Protein AF-A0A7H1Q3I2-F1 (afdb_monomer_lite)

pLDDT: mean 89.27, std 12.1, range [37.31, 98.25]

Sequence (158 aa):
MTTTAQGEGPRIVGDALAKGVAGDLEGGVDLLVLLIAGGWSSAYALAAMLAETASHIARRDQQPGTVFGMPVQNTETGEWASAEVLPPHVRFAAQFTTAWANRDRAHAEALFTALYERSAPDGSEMVDGLLMLFQMAVCTSEEVIAEERAKREQGSGS

Foldseek 3Di:
DDPDPPPVLVVLQVVLLVCVLVVNNVVSLVSCVVQLVVPLVSLLVLLLSLLCLLLVVVLVPDDPPDADADWDADPVPRDTDDLVVDDLLSSLLRQLSRCVNRVVVVSNSVSSVVQRVVCPDPNVSSSSNSSNSSNSSSVSVNVVVVVVVVVVVVVVPD

Secondary structure (DSSP, 8-state):
---SGGGHHHHHHHHHHHHHHTT-HHHHHHHHHHHHHT-HHHHHHHHHHHHHHHTHHHHHSPPTT------EE-TTT--EE-GGGS-HHHHHHHHHHHHHHTT-HHHHHHHHHHHHHHTTTT-HHHHHHHHHHHHHHHHHHHHHHHHHHHHHHHHTT-

Radius of gyration: 17.0 Å; chains: 1; bounding box: 44×55×44 Å

Organism: NCBI:txid146922

Structure (mmCIF, N/CA/C/O backbone):
data_AF-A0A7H1Q3I2-F1
#
_entry.id   AF-A0A7H1Q3I2-F1
#
loop_
_atom_site.group_PDB
_atom_site.id
_atom_site.type_symbol
_atom_site.label_atom_id
_atom_site.label_alt_id
_atom_site.label_comp_id
_atom_site.label_asym_id
_atom_site.label_entity_id
_atom_site.label_seq_id
_atom_site.pdbx_PDB_ins_code
_atom_site.Cartn_x
_atom_site.Cartn_y
_atom_site.Cartn_z
_atom_site.occupancy
_atom_site.B_iso_or_equiv
_atom_site.auth_seq_id
_atom_site.auth_comp_id
_atom_site.auth_asym_id
_atom_site.auth_atom_id
_atom_site.pdbx_PDB_model_num
ATOM 1 N N . MET A 1 1 ? -0.953 29.806 -17.236 1.00 37.31 1 MET A N 1
ATOM 2 C CA . MET A 1 1 ? -2.281 29.268 -16.875 1.00 37.31 1 MET A CA 1
ATOM 3 C C . MET A 1 1 ? -2.013 27.876 -16.320 1.00 37.31 1 MET A C 1
ATOM 5 O O . MET A 1 1 ? -1.888 26.939 -17.089 1.00 37.31 1 MET A O 1
ATOM 9 N N . THR A 1 2 ? -1.702 27.772 -15.027 1.00 40.25 2 THR A N 1
ATOM 10 C CA . THR A 1 2 ? -0.981 26.609 -14.462 1.00 40.25 2 THR A CA 1
ATOM 11 C C . THR A 1 2 ? -1.410 26.388 -13.010 1.00 40.25 2 THR A C 1
ATOM 13 O O . THR A 1 2 ? -0.629 26.538 -12.076 1.00 40.25 2 THR A O 1
ATOM 16 N N . THR A 1 3 ? -2.696 26.103 -12.796 1.00 44.31 3 THR A N 1
ATOM 17 C CA . THR A 1 3 ? -3.243 25.800 -11.457 1.00 44.31 3 THR A CA 1
ATOM 18 C C . THR A 1 3 ? -4.431 24.840 -11.560 1.00 44.31 3 THR A C 1
ATOM 20 O O . THR A 1 3 ? -5.521 25.136 -11.089 1.00 44.31 3 THR A O 1
ATOM 23 N N . THR A 1 4 ? -4.252 23.695 -12.224 1.00 47.53 4 THR A N 1
ATOM 24 C CA . THR A 1 4 ? -5.302 22.653 -12.300 1.00 47.53 4 THR A CA 1
ATOM 25 C C . THR A 1 4 ? -4.803 21.223 -12.075 1.00 47.53 4 THR A C 1
ATOM 27 O O . THR A 1 4 ? -5.579 20.403 -11.609 1.00 47.53 4 THR A O 1
ATOM 30 N N . ALA A 1 5 ? -3.517 20.912 -12.276 1.00 50.53 5 ALA A N 1
ATOM 31 C CA . ALA A 1 5 ? -3.024 19.533 -12.140 1.00 50.53 5 ALA A CA 1
ATOM 32 C C . ALA A 1 5 ? -2.859 19.043 -10.680 1.00 50.53 5 ALA A C 1
ATOM 34 O O . ALA A 1 5 ? -2.996 17.855 -10.410 1.00 50.53 5 ALA A O 1
ATOM 35 N N . GLN A 1 6 ? -2.592 19.934 -9.715 1.00 49.81 6 GLN A N 1
ATOM 36 C CA . GLN A 1 6 ? -2.282 19.534 -8.327 1.00 49.81 6 GLN A CA 1
ATOM 37 C C . GLN A 1 6 ? -3.499 19.077 -7.499 1.00 49.81 6 GLN A C 1
ATOM 39 O O . GLN A 1 6 ? -3.312 18.429 -6.474 1.00 49.81 6 GLN A O 1
ATOM 44 N N . GLY A 1 7 ? -4.730 19.391 -7.919 1.00 60.22 7 GLY A N 1
ATOM 45 C CA . GLY A 1 7 ? -5.950 19.024 -7.183 1.00 60.22 7 GLY A CA 1
ATOM 46 C C . GLY A 1 7 ? -6.621 17.732 -7.653 1.00 60.22 7 GLY A C 1
ATOM 47 O O . GLY A 1 7 ? -7.517 17.232 -6.979 1.00 60.22 7 GLY A O 1
ATOM 48 N N . GLU A 1 8 ? -6.219 17.192 -8.805 1.00 80.75 8 GLU A N 1
ATOM 49 C CA . GLU A 1 8 ? -6.953 16.099 -9.445 1.00 80.75 8 GLU A CA 1
ATOM 50 C C . GLU A 1 8 ? -6.509 14.712 -8.963 1.00 80.75 8 GLU A C 1
ATOM 52 O O . GLU A 1 8 ? -7.350 13.838 -8.785 1.00 80.75 8 GLU A O 1
ATOM 57 N N . GLY A 1 9 ? -5.222 14.532 -8.648 1.00 84.75 9 GLY A N 1
ATOM 58 C CA . GLY A 1 9 ? -4.675 13.260 -8.155 1.00 84.75 9 GLY A CA 1
ATOM 59 C C . GLY A 1 9 ? -5.390 12.716 -6.909 1.00 84.75 9 GLY A C 1
ATOM 60 O O . GLY A 1 9 ? -5.896 11.597 -6.961 1.00 84.75 9 GLY A O 1
ATOM 61 N N . PRO A 1 10 ? -5.520 13.491 -5.813 1.00 90.75 10 PRO A N 1
ATOM 62 C CA . PRO A 1 10 ? -6.244 13.040 -4.623 1.00 90.75 10 PRO A CA 1
ATOM 63 C C . PRO A 1 10 ? -7.711 12.694 -4.897 1.00 90.75 10 PRO A C 1
ATOM 65 O O . PRO A 1 10 ? -8.233 11.740 -4.325 1.00 90.75 10 PRO A O 1
ATOM 68 N N . ARG A 1 11 ? -8.369 13.440 -5.795 1.00 91.94 11 ARG A N 1
ATOM 69 C CA . ARG A 1 11 ? -9.749 13.162 -6.210 1.00 91.94 11 ARG A CA 1
ATOM 70 C C . ARG A 1 11 ? -9.838 11.835 -6.964 1.00 91.94 11 ARG A C 1
ATOM 72 O O . ARG A 1 11 ? -10.671 11.014 -6.611 1.00 91.94 11 ARG A O 1
ATOM 79 N N . ILE A 1 12 ? -8.954 11.608 -7.937 1.00 94.19 12 ILE A N 1
ATOM 80 C CA . ILE A 1 12 ? -8.875 10.355 -8.702 1.00 94.19 12 ILE A CA 1
ATOM 81 C C . ILE A 1 12 ? -8.666 9.162 -7.763 1.00 94.19 12 ILE A C 1
ATOM 83 O O . ILE A 1 12 ? -9.364 8.161 -7.889 1.00 94.19 12 ILE A O 1
ATOM 87 N N . VAL A 1 13 ? -7.746 9.270 -6.799 1.00 95.31 13 VAL A N 1
ATOM 88 C CA . VAL A 1 13 ? -7.495 8.189 -5.832 1.00 95.31 13 VAL A CA 1
ATOM 89 C C . VAL A 1 13 ? -8.709 7.948 -4.935 1.00 95.31 13 VAL A C 1
ATOM 91 O O . VAL A 1 13 ? -9.071 6.798 -4.703 1.00 95.31 13 VAL A O 1
ATOM 94 N N . GLY A 1 14 ? -9.371 9.008 -4.463 1.00 94.88 14 GLY A N 1
ATOM 95 C CA . GLY A 1 14 ? -10.607 8.888 -3.687 1.00 94.88 14 GLY A CA 1
ATOM 96 C C . GLY A 1 14 ? -11.734 8.204 -4.467 1.00 94.88 14 GLY A C 1
ATOM 97 O O . GLY A 1 14 ? -12.363 7.284 -3.947 1.00 94.88 14 GLY A O 1
ATOM 98 N N . ASP A 1 15 ? -11.944 8.603 -5.724 1.00 96.25 15 ASP A N 1
ATOM 99 C CA . ASP A 1 15 ? -12.945 8.012 -6.620 1.00 96.25 15 ASP A CA 1
ATOM 100 C C . ASP A 1 15 ? -12.624 6.530 -6.909 1.00 96.25 15 ASP A C 1
ATOM 102 O O . ASP A 1 15 ? -13.519 5.682 -6.888 1.00 96.25 15 ASP A O 1
ATOM 106 N N . ALA A 1 16 ? -11.344 6.193 -7.107 1.00 96.94 16 ALA A N 1
ATOM 107 C CA . ALA A 1 16 ? -10.889 4.817 -7.301 1.00 96.94 16 ALA A CA 1
ATOM 108 C C . ALA A 1 16 ? -11.141 3.942 -6.066 1.00 96.94 16 ALA A C 1
ATOM 110 O O . ALA A 1 16 ? -11.681 2.843 -6.189 1.00 96.94 16 ALA A O 1
ATOM 111 N N . LEU A 1 17 ? -10.809 4.434 -4.867 1.00 97.25 17 LEU A N 1
ATOM 112 C CA . LEU A 1 17 ? -11.078 3.727 -3.610 1.00 97.25 17 LEU A CA 1
ATOM 113 C C . LEU A 1 17 ? -12.580 3.521 -3.397 1.00 97.25 17 LEU A C 1
ATOM 115 O O . LEU A 1 17 ? -12.996 2.427 -3.027 1.00 97.25 17 LEU A O 1
ATOM 119 N N . ALA A 1 18 ? -13.400 4.537 -3.677 1.00 96.69 18 ALA A N 1
ATOM 120 C CA . ALA A 1 18 ? -14.852 4.433 -3.565 1.00 96.69 18 ALA A CA 1
ATOM 121 C C . ALA A 1 18 ? -15.430 3.357 -4.499 1.00 96.69 18 ALA A C 1
ATOM 123 O O . ALA A 1 18 ? -16.308 2.599 -4.085 1.00 96.69 18 ALA A O 1
ATOM 124 N N . LYS A 1 19 ? -14.919 3.256 -5.734 1.00 97.44 19 LYS A N 1
ATOM 125 C CA . LYS A 1 19 ? -15.273 2.172 -6.661 1.00 97.44 19 LYS A CA 1
ATOM 126 C C . LYS A 1 19 ? -14.840 0.804 -6.140 1.00 97.44 19 LYS A C 1
ATOM 128 O O . LYS A 1 19 ? -15.664 -0.106 -6.106 1.00 97.44 19 LYS A O 1
ATOM 133 N N . GLY A 1 20 ? -13.600 0.686 -5.663 1.00 96.56 20 GLY A N 1
ATOM 134 C CA . GLY A 1 20 ? -13.080 -0.557 -5.093 1.00 96.56 20 GLY A CA 1
ATOM 135 C C . GLY A 1 20 ? -13.923 -1.064 -3.921 1.00 96.56 20 GLY A C 1
ATOM 136 O O . GLY A 1 20 ? -14.363 -2.207 -3.943 1.00 96.56 20 GLY A O 1
ATOM 137 N N . VAL A 1 21 ? -14.251 -0.187 -2.968 1.00 97.19 21 VAL A N 1
ATOM 138 C CA . VAL A 1 21 ? -15.136 -0.486 -1.822 1.00 97.19 21 VAL A CA 1
ATOM 139 C C . VAL A 1 21 ? -16.552 -0.888 -2.263 1.00 97.19 21 VAL A C 1
ATOM 141 O O . VAL A 1 21 ? -17.243 -1.633 -1.571 1.00 97.19 21 VAL A O 1
ATOM 144 N N . ALA A 1 22 ? -17.024 -0.390 -3.408 1.00 96.44 22 ALA A N 1
ATOM 145 C CA . ALA A 1 22 ? -18.310 -0.779 -3.984 1.00 96.44 22 ALA A CA 1
ATOM 146 C C . ALA A 1 22 ? -18.256 -2.114 -4.760 1.00 96.44 22 ALA A C 1
ATOM 148 O O . ALA A 1 22 ? -19.270 -2.524 -5.325 1.00 96.44 22 ALA A O 1
ATOM 149 N N . GLY A 1 23 ? -17.098 -2.784 -4.800 1.00 95.06 23 GLY A N 1
ATOM 150 C CA . GLY A 1 23 ? -16.864 -4.023 -5.544 1.00 95.06 23 GLY A CA 1
ATOM 151 C C . GLY A 1 23 ? -16.463 -3.824 -7.012 1.00 95.06 23 GLY A C 1
ATOM 152 O O . GLY A 1 23 ? -16.249 -4.807 -7.717 1.00 95.06 23 GLY A O 1
ATOM 153 N N . ASP A 1 24 ? -16.328 -2.580 -7.482 1.00 95.88 24 ASP A N 1
ATOM 154 C CA . ASP A 1 24 ? -15.870 -2.231 -8.834 1.00 95.88 24 ASP A CA 1
ATOM 155 C C . ASP A 1 24 ? -14.351 -1.991 -8.835 1.00 95.88 24 ASP A C 1
ATOM 157 O O . ASP A 1 24 ? -13.869 -0.864 -8.975 1.00 95.88 24 ASP A O 1
ATOM 161 N N . LEU A 1 25 ? -13.579 -3.062 -8.615 1.00 94.06 25 LEU A N 1
ATOM 162 C CA . LEU A 1 25 ? -12.115 -2.979 -8.610 1.00 94.06 25 LEU A CA 1
ATOM 163 C C . LEU A 1 25 ? -11.567 -2.579 -9.982 1.00 94.06 25 LEU A C 1
ATOM 165 O O . LEU A 1 25 ? -10.693 -1.722 -10.040 1.00 94.06 25 LEU A O 1
ATOM 169 N N . GLU A 1 26 ? -12.092 -3.151 -11.067 1.00 94.31 26 GLU A N 1
ATOM 170 C CA . GLU A 1 26 ? -11.654 -2.858 -12.440 1.00 94.31 26 GLU A CA 1
ATOM 171 C C . GLU A 1 26 ? -11.842 -1.375 -12.781 1.00 94.31 26 GLU A C 1
ATOM 173 O O . GLU A 1 26 ? -10.880 -0.699 -13.143 1.00 94.31 26 GLU A O 1
ATOM 178 N N . GLY A 1 27 ? -13.032 -0.817 -12.534 1.00 92.50 27 GLY A N 1
ATOM 179 C CA . GLY A 1 27 ? -13.272 0.605 -12.750 1.00 92.50 27 GLY A CA 1
ATOM 180 C C . GLY A 1 27 ? -12.454 1.505 -11.819 1.00 92.50 27 GLY A C 1
ATOM 181 O O . GLY A 1 27 ? -12.167 2.650 -12.169 1.00 92.50 27 GLY A O 1
ATOM 182 N N . GLY A 1 28 ? -12.082 1.024 -10.628 1.00 93.44 28 GLY A N 1
ATOM 183 C CA . GLY A 1 28 ? -11.137 1.713 -9.749 1.00 93.44 28 GLY A CA 1
ATOM 184 C C . GLY A 1 28 ? -9.727 1.745 -10.343 1.00 93.44 28 GLY A C 1
ATOM 185 O O . GLY A 1 28 ? -9.096 2.800 -10.373 1.00 93.44 28 GLY A O 1
ATOM 186 N N . VAL A 1 29 ? -9.260 0.615 -10.876 1.00 93.25 29 VAL A N 1
ATOM 187 C CA . VAL A 1 29 ? -7.962 0.491 -11.551 1.00 93.25 29 VAL A CA 1
ATOM 188 C C . VAL A 1 29 ? -7.871 1.400 -12.771 1.00 93.25 29 VAL A C 1
ATOM 190 O O . VAL A 1 29 ? -6.876 2.114 -12.904 1.00 93.25 29 VAL A O 1
ATOM 193 N N . ASP A 1 30 ? -8.911 1.448 -13.604 1.00 93.31 30 ASP A N 1
ATOM 194 C CA . ASP A 1 30 ? -8.954 2.288 -14.808 1.00 93.31 30 ASP A CA 1
ATOM 195 C C . ASP A 1 30 ? -8.665 3.767 -14.510 1.00 93.31 30 ASP A C 1
ATOM 197 O O . ASP A 1 30 ? -7.984 4.450 -15.279 1.00 93.31 30 ASP A O 1
ATOM 201 N N . LEU A 1 31 ? -9.127 4.264 -13.359 1.00 93.44 31 LEU A N 1
ATOM 202 C CA . LEU A 1 31 ? -8.864 5.634 -12.917 1.00 93.44 31 LEU A CA 1
ATOM 203 C C . LEU A 1 31 ? -7.389 5.864 -12.553 1.00 93.44 31 LEU A C 1
ATOM 205 O O . LEU A 1 31 ? -6.864 6.962 -12.751 1.00 93.44 31 LEU A O 1
ATOM 209 N N . LEU A 1 32 ? -6.708 4.843 -12.031 1.00 92.69 32 LEU A N 1
ATOM 210 C CA . LEU A 1 32 ? -5.325 4.944 -11.566 1.00 92.69 32 LEU A CA 1
ATOM 211 C C . LEU A 1 32 ? -4.304 4.844 -12.703 1.00 92.69 32 LEU A C 1
ATOM 213 O O . LEU A 1 32 ? -3.208 5.387 -12.562 1.00 92.69 32 LEU A O 1
ATOM 217 N N . VAL A 1 33 ? -4.650 4.222 -13.837 1.00 89.25 33 VAL A N 1
ATOM 218 C CA . VAL A 1 33 ? -3.736 4.004 -14.979 1.00 89.25 33 VAL A CA 1
ATOM 219 C C . VAL A 1 33 ? -3.024 5.291 -15.409 1.00 89.25 33 VAL A C 1
ATOM 221 O O . VAL A 1 33 ? -1.813 5.285 -15.633 1.00 89.25 33 VAL A O 1
ATOM 224 N N . LEU A 1 34 ? -3.737 6.420 -15.468 1.00 84.44 34 LEU A N 1
ATOM 225 C CA . LEU A 1 34 ? -3.153 7.709 -15.862 1.00 84.44 34 LEU A CA 1
ATOM 226 C C . LEU A 1 34 ? -2.120 8.231 -14.856 1.00 84.44 34 LEU A C 1
ATOM 228 O O . LEU A 1 34 ? -1.129 8.845 -15.250 1.00 84.44 34 LEU A O 1
ATOM 232 N N . LEU A 1 35 ? -2.325 7.972 -13.563 1.00 88.62 35 LEU A N 1
ATOM 233 C CA . LEU A 1 35 ? -1.379 8.358 -12.519 1.00 88.62 35 LEU A CA 1
ATOM 234 C C . LEU A 1 35 ? -0.125 7.481 -12.553 1.00 88.62 35 LEU A C 1
ATOM 236 O O . LEU A 1 35 ? 0.970 7.994 -12.321 1.00 88.62 35 LEU A O 1
ATOM 240 N N . ILE A 1 36 ? -0.268 6.198 -12.898 1.00 88.88 36 ILE A N 1
ATOM 241 C CA . ILE A 1 36 ? 0.859 5.276 -13.098 1.00 88.88 36 ILE A CA 1
ATOM 242 C C . ILE A 1 36 ? 1.679 5.702 -14.325 1.00 88.88 36 ILE A C 1
ATOM 244 O O . ILE A 1 36 ? 2.903 5.812 -14.255 1.00 88.88 36 ILE A O 1
ATOM 248 N N . ALA A 1 37 ? 1.006 6.022 -15.433 1.00 87.12 37 ALA A N 1
ATOM 249 C CA . ALA A 1 37 ? 1.637 6.464 -16.677 1.00 87.12 37 ALA A CA 1
ATOM 250 C C . ALA A 1 37 ? 2.295 7.856 -16.583 1.00 87.12 37 ALA A C 1
ATOM 252 O O . ALA A 1 37 ? 3.112 8.211 -17.432 1.00 87.12 37 ALA A O 1
ATOM 253 N N . GLY A 1 38 ? 1.982 8.643 -15.547 1.00 86.44 38 GLY A N 1
ATOM 254 C CA . GLY A 1 38 ? 2.538 9.981 -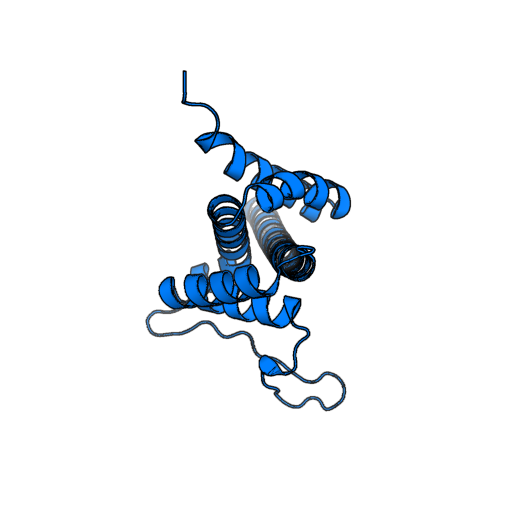15.309 1.00 86.44 38 GLY A CA 1
ATOM 255 C C . GLY A 1 38 ? 4.027 10.020 -14.926 1.00 86.44 38 GLY A C 1
ATOM 256 O O . GLY A 1 38 ? 4.548 11.093 -14.620 1.00 86.44 38 GLY A O 1
ATOM 257 N N . GLY A 1 39 ? 4.714 8.873 -14.920 1.00 89.12 39 GLY A N 1
ATOM 258 C CA . GLY A 1 39 ? 6.134 8.746 -14.592 1.00 89.12 39 GLY A CA 1
ATOM 259 C C . GLY A 1 39 ? 6.411 8.702 -13.088 1.00 89.12 39 GLY A C 1
ATOM 260 O O . GLY A 1 39 ? 5.493 8.714 -12.267 1.00 89.12 39 GLY A O 1
ATOM 261 N N . TRP A 1 40 ? 7.698 8.660 -12.728 1.00 92.62 40 TRP A N 1
ATOM 262 C CA . TRP A 1 40 ? 8.166 8.404 -11.358 1.00 92.62 40 TRP A CA 1
ATOM 263 C C . TRP A 1 40 ? 7.448 9.234 -10.292 1.00 92.62 40 TRP A C 1
ATOM 265 O O . TRP A 1 40 ? 6.904 8.675 -9.347 1.00 92.62 40 TRP A O 1
ATOM 275 N N . SER A 1 41 ? 7.385 10.560 -10.452 1.00 92.50 41 SER A N 1
ATOM 276 C CA . SER A 1 41 ? 6.807 11.440 -9.427 1.00 92.50 41 SER A CA 1
ATOM 277 C C . SER A 1 41 ? 5.308 11.216 -9.236 1.00 92.50 41 SER A C 1
ATOM 279 O O . SER A 1 41 ? 4.824 11.251 -8.107 1.00 92.50 41 SER A O 1
ATOM 281 N N . SER A 1 42 ? 4.576 10.974 -10.327 1.00 92.88 42 SER A N 1
ATOM 282 C CA . SER A 1 42 ? 3.135 10.713 -10.287 1.00 92.88 42 SER A CA 1
ATOM 283 C C . SER A 1 42 ? 2.842 9.346 -9.669 1.00 92.88 42 SER A C 1
ATOM 285 O O . SER A 1 42 ? 2.026 9.237 -8.754 1.00 92.88 42 SER A O 1
ATOM 287 N N . ALA A 1 43 ? 3.572 8.316 -10.098 1.00 94.12 43 ALA A N 1
ATOM 288 C CA . ALA A 1 43 ? 3.441 6.964 -9.574 1.00 94.12 43 ALA A CA 1
ATOM 289 C C . ALA A 1 43 ? 3.865 6.869 -8.094 1.00 94.12 43 ALA A C 1
ATOM 291 O O . ALA A 1 43 ? 3.198 6.197 -7.308 1.00 94.12 43 ALA A O 1
ATOM 292 N N . TYR A 1 44 ? 4.905 7.598 -7.674 1.00 96.00 44 TYR A N 1
ATOM 293 C CA . TYR A 1 44 ? 5.315 7.659 -6.268 1.00 96.00 44 TYR A CA 1
ATOM 294 C C . TYR A 1 44 ? 4.269 8.364 -5.403 1.00 96.00 44 TYR A C 1
ATOM 296 O O . TYR A 1 44 ? 3.934 7.890 -4.319 1.00 96.00 44 TYR A O 1
ATOM 304 N N . ALA A 1 45 ? 3.706 9.476 -5.888 1.00 95.75 45 ALA A N 1
ATOM 305 C CA . ALA A 1 45 ? 2.622 10.165 -5.196 1.00 95.75 45 ALA A CA 1
ATOM 306 C C . ALA A 1 45 ? 1.380 9.269 -5.056 1.00 95.75 45 ALA A C 1
ATOM 308 O O . ALA A 1 45 ? 0.745 9.264 -4.001 1.00 95.75 45 ALA A O 1
ATOM 309 N N . LEU A 1 46 ? 1.060 8.473 -6.082 1.00 96.69 46 LEU A N 1
ATOM 310 C CA . LEU A 1 46 ? 0.019 7.450 -6.003 1.00 96.69 46 LEU A CA 1
ATOM 311 C C . LEU A 1 46 ? 0.341 6.399 -4.931 1.00 96.69 46 LEU A C 1
ATOM 313 O O . LEU A 1 46 ? -0.479 6.187 -4.040 1.00 96.69 46 LEU A O 1
ATOM 317 N N . ALA A 1 47 ? 1.536 5.798 -4.965 1.00 97.75 47 ALA A N 1
ATOM 318 C CA . ALA A 1 47 ? 1.973 4.813 -3.971 1.00 97.75 47 ALA A CA 1
ATOM 319 C C . ALA A 1 47 ? 1.845 5.357 -2.542 1.00 97.75 47 ALA A C 1
ATOM 321 O O . ALA A 1 47 ? 1.302 4.697 -1.659 1.00 97.75 47 ALA A O 1
ATOM 322 N N . ALA A 1 48 ? 2.294 6.596 -2.336 1.00 97.69 48 ALA A N 1
ATOM 323 C CA . ALA A 1 48 ? 2.203 7.320 -1.079 1.00 97.69 48 ALA A CA 1
ATOM 324 C C . ALA A 1 48 ? 0.756 7.475 -0.588 1.00 97.69 48 ALA A C 1
ATOM 326 O O . ALA A 1 48 ? 0.479 7.209 0.580 1.00 97.69 48 ALA A O 1
ATOM 327 N N . MET A 1 49 ? -0.167 7.895 -1.459 1.00 97.56 49 MET A N 1
ATOM 328 C CA . MET A 1 49 ? -1.585 8.047 -1.108 1.00 97.56 49 MET A CA 1
ATOM 329 C C . MET A 1 49 ? -2.242 6.702 -0.781 1.00 97.56 49 MET A C 1
ATOM 331 O O . MET A 1 49 ? -2.983 6.606 0.194 1.00 97.56 49 MET A O 1
ATOM 335 N N . LEU A 1 50 ? -1.940 5.651 -1.546 1.00 98.25 50 LEU A N 1
ATOM 336 C CA . LEU A 1 50 ? -2.467 4.311 -1.283 1.00 98.25 50 LEU A CA 1
ATOM 337 C C . LEU A 1 50 ? -1.923 3.744 0.033 1.00 98.25 50 LEU A C 1
ATOM 339 O O . LEU A 1 50 ? -2.696 3.254 0.850 1.00 98.25 50 LEU A O 1
ATOM 343 N N . ALA A 1 51 ? -0.621 3.878 0.293 1.00 97.81 51 ALA A N 1
ATOM 344 C CA . ALA A 1 51 ? -0.009 3.430 1.543 1.00 97.81 51 ALA A CA 1
ATOM 345 C C . ALA A 1 51 ? -0.493 4.231 2.758 1.00 97.81 51 ALA A C 1
ATOM 347 O O . ALA A 1 51 ? -0.640 3.676 3.846 1.00 97.81 51 ALA A O 1
ATOM 348 N N . GLU A 1 52 ? -0.777 5.525 2.595 1.00 97.19 52 GLU A N 1
ATOM 349 C CA . GLU A 1 52 ? -1.399 6.359 3.626 1.00 97.19 52 GLU A CA 1
ATOM 350 C C . GLU A 1 52 ? -2.752 5.782 4.068 1.00 97.19 52 GLU A C 1
ATOM 352 O O . GLU A 1 52 ? -3.008 5.683 5.273 1.00 97.19 52 GLU A O 1
ATOM 357 N N . THR A 1 53 ? -3.574 5.352 3.106 1.00 97.44 53 THR A N 1
ATOM 358 C CA . THR A 1 53 ? -4.860 4.695 3.362 1.00 97.44 53 THR A CA 1
ATOM 359 C C . THR A 1 53 ? -4.678 3.282 3.914 1.00 97.44 53 THR A C 1
ATOM 361 O O . THR A 1 53 ? -5.231 2.975 4.964 1.00 97.44 53 THR A O 1
ATOM 364 N N . ALA A 1 54 ? -3.857 2.442 3.279 1.00 97.19 54 ALA A N 1
ATOM 365 C CA . ALA A 1 54 ? -3.625 1.053 3.692 1.00 97.19 54 ALA A CA 1
ATOM 366 C C . ALA A 1 54 ? -3.030 0.934 5.108 1.00 97.19 54 ALA A C 1
ATOM 368 O O . ALA A 1 54 ? -3.279 -0.023 5.833 1.00 97.19 54 ALA A O 1
ATOM 369 N N . SER A 1 55 ? -2.246 1.926 5.537 1.00 96.38 55 SER A N 1
ATOM 370 C CA . SER A 1 55 ? -1.676 1.982 6.890 1.00 96.38 55 SER A CA 1
ATOM 371 C C . SER A 1 55 ? -2.521 2.786 7.883 1.00 96.38 55 SER A C 1
ATOM 373 O O . SER A 1 55 ? -2.044 3.090 8.977 1.00 96.38 55 SER A O 1
ATOM 375 N N . HIS A 1 56 ? -3.750 3.185 7.535 1.00 96.12 56 HIS A N 1
ATOM 376 C CA . HIS A 1 56 ? -4.556 4.074 8.377 1.00 96.12 56 HIS A CA 1
ATOM 377 C C . HIS A 1 56 ? -4.787 3.503 9.782 1.00 96.12 56 HIS A C 1
ATOM 379 O O . HIS A 1 56 ? -4.409 4.145 10.763 1.00 96.12 56 HIS A O 1
ATOM 385 N N . ILE A 1 57 ? -5.340 2.289 9.877 1.00 92.88 57 ILE A N 1
ATOM 386 C CA . ILE A 1 57 ? -5.641 1.623 11.156 1.00 92.88 57 ILE A CA 1
ATOM 387 C C . ILE A 1 57 ? -4.353 1.383 11.948 1.00 92.88 57 ILE A C 1
ATOM 389 O O . ILE A 1 57 ? -4.255 1.774 13.108 1.00 92.88 57 ILE A O 1
ATOM 393 N N . ALA A 1 58 ? -3.322 0.846 11.287 1.00 91.25 58 ALA A N 1
ATOM 394 C CA . ALA A 1 58 ? -2.019 0.593 11.896 1.00 91.25 58 ALA A CA 1
ATOM 395 C C . ALA A 1 58 ? -1.438 1.837 12.581 1.00 91.25 58 ALA A C 1
ATOM 397 O O . ALA A 1 58 ? -0.944 1.748 13.697 1.00 91.25 58 ALA A O 1
ATOM 398 N N . ARG A 1 59 ? -1.521 3.004 11.933 1.00 92.25 59 ARG A N 1
ATOM 399 C CA . ARG A 1 59 ? -0.995 4.266 12.477 1.00 92.25 59 ARG A CA 1
ATOM 400 C C . ARG A 1 59 ? -1.912 4.905 13.511 1.00 92.25 59 ARG A C 1
ATOM 402 O O . ARG A 1 59 ? -1.409 5.575 14.407 1.00 92.25 59 ARG A O 1
ATOM 409 N N . ARG A 1 60 ? -3.232 4.739 13.375 1.00 92.38 60 ARG A N 1
ATOM 410 C CA . ARG A 1 60 ? -4.224 5.191 14.363 1.00 92.38 60 ARG A CA 1
ATOM 411 C C . ARG A 1 60 ? -4.009 4.487 15.702 1.00 92.38 60 ARG A C 1
ATOM 413 O O . ARG A 1 60 ? -4.055 5.141 16.740 1.00 92.38 60 ARG A O 1
ATOM 420 N N . ASP A 1 61 ? -3.730 3.187 15.649 1.00 90.12 61 ASP A N 1
ATOM 421 C CA . ASP A 1 61 ? -3.684 2.313 16.823 1.00 90.12 61 ASP A CA 1
ATOM 422 C C . ASP A 1 61 ? -2.245 2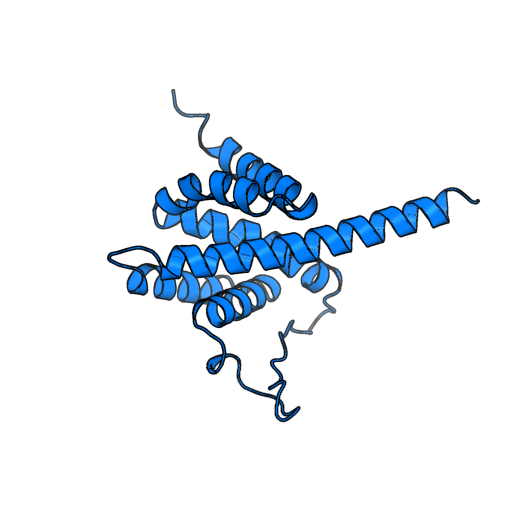.072 17.334 1.00 90.12 61 ASP A C 1
ATOM 424 O O . ASP A 1 61 ? -2.040 1.407 18.353 1.00 90.12 61 ASP A O 1
ATOM 428 N N . GLN A 1 62 ? -1.233 2.637 16.661 1.00 87.75 62 GLN A N 1
ATOM 429 C CA . GLN A 1 62 ? 0.176 2.507 17.038 1.00 87.75 62 GLN A CA 1
ATOM 430 C C . GLN A 1 62 ? 0.453 3.141 18.407 1.00 87.75 62 GLN A C 1
ATOM 432 O O . GLN A 1 62 ? 0.254 4.339 18.620 1.00 87.75 62 GLN A O 1
ATOM 437 N N . GLN A 1 63 ? 0.998 2.351 19.333 1.00 88.19 63 GLN A N 1
ATOM 438 C CA . GLN A 1 63 ? 1.410 2.847 20.644 1.00 88.19 63 GLN A CA 1
ATOM 439 C C . GLN A 1 63 ? 2.791 3.523 20.581 1.00 88.19 63 GLN A C 1
ATOM 441 O O . GLN A 1 63 ? 3.648 3.103 19.792 1.00 88.19 63 GLN A O 1
ATOM 446 N N . PRO A 1 64 ? 3.067 4.525 21.437 1.00 86.25 64 PRO A N 1
ATOM 447 C CA . PRO A 1 64 ? 4.389 5.138 21.520 1.00 86.25 64 PRO A CA 1
ATOM 448 C C . PRO A 1 64 ? 5.496 4.097 21.737 1.00 86.25 64 PRO A C 1
ATOM 450 O O . PRO A 1 64 ? 5.412 3.268 22.639 1.00 86.25 64 PRO A O 1
ATOM 453 N N . GLY A 1 65 ? 6.540 4.148 20.907 1.00 86.81 65 GLY A N 1
ATOM 454 C CA . GLY A 1 65 ? 7.678 3.224 20.981 1.00 86.81 65 GLY A CA 1
ATOM 455 C C . GLY A 1 65 ? 7.449 1.848 20.344 1.00 86.81 65 GLY A C 1
ATOM 456 O O . GLY A 1 65 ? 8.347 1.013 20.401 1.00 86.81 65 GLY A O 1
ATOM 457 N N . THR A 1 66 ? 6.292 1.605 19.72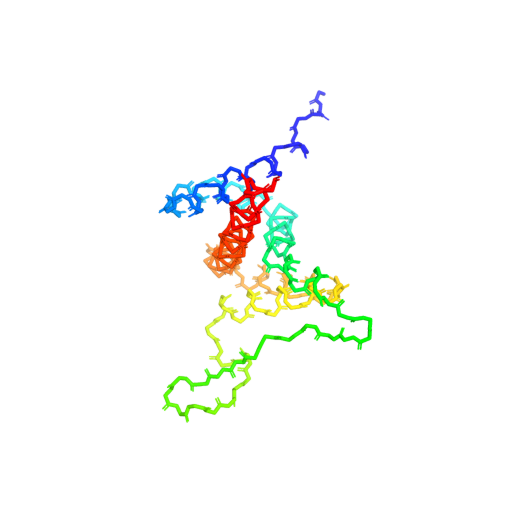3 1.00 87.75 66 THR A N 1
ATOM 458 C CA . THR A 1 66 ? 6.024 0.366 18.975 1.00 87.75 66 THR A CA 1
ATOM 459 C C . THR A 1 66 ? 6.251 0.551 17.480 1.00 87.75 66 THR A C 1
ATOM 461 O O . THR A 1 66 ? 6.144 1.660 16.957 1.00 87.75 66 THR A O 1
ATOM 464 N N . VAL A 1 67 ? 6.553 -0.544 16.784 1.00 88.25 67 VAL A N 1
ATOM 465 C CA . VAL A 1 67 ? 6.641 -0.583 15.321 1.00 88.25 67 VAL A CA 1
ATOM 466 C C . VAL A 1 67 ? 5.516 -1.437 14.765 1.00 88.25 67 VAL A C 1
ATOM 468 O O . VAL A 1 67 ? 5.138 -2.448 15.358 1.00 88.25 67 VAL A O 1
ATOM 471 N N . PHE A 1 68 ? 4.996 -1.034 13.614 1.00 88.62 68 PHE A N 1
ATOM 472 C CA . PHE A 1 68 ? 4.104 -1.869 12.835 1.00 88.62 68 PHE A CA 1
ATOM 473 C C . PHE A 1 68 ? 4.922 -2.919 12.079 1.00 88.62 68 PHE A C 1
ATOM 475 O O . PHE A 1 68 ? 5.940 -2.596 11.460 1.00 88.62 68 PHE A O 1
ATOM 482 N N . GLY A 1 69 ? 4.466 -4.168 12.120 1.00 87.25 69 GLY A N 1
ATOM 483 C CA . GLY A 1 69 ? 5.017 -5.269 11.342 1.00 87.25 69 GLY A CA 1
ATOM 484 C C . GLY A 1 69 ? 3.894 -6.042 10.665 1.00 87.25 69 GLY A C 1
ATOM 485 O O . GLY A 1 69 ? 2.804 -6.167 11.219 1.00 87.25 69 GLY A O 1
ATOM 486 N N . MET A 1 70 ? 4.174 -6.569 9.476 1.00 86.56 70 MET A N 1
ATOM 487 C CA . MET A 1 70 ? 3.252 -7.419 8.729 1.00 86.56 70 MET A CA 1
ATOM 488 C C . MET A 1 70 ? 3.764 -8.861 8.786 1.00 86.56 70 MET A C 1
ATOM 490 O O . MET A 1 70 ? 4.703 -9.200 8.062 1.00 86.56 70 MET A O 1
ATOM 494 N N . PRO A 1 71 ? 3.237 -9.694 9.698 1.00 85.56 71 PRO A N 1
ATOM 495 C CA . PRO A 1 71 ? 3.748 -11.039 9.876 1.00 85.56 71 PRO A CA 1
ATOM 496 C C . PRO A 1 71 ? 3.345 -11.913 8.682 1.00 85.56 71 PRO A C 1
ATOM 498 O O . PRO A 1 71 ? 2.196 -11.895 8.244 1.00 85.56 71 PRO A O 1
ATOM 501 N N . VAL A 1 72 ? 4.297 -12.679 8.149 1.00 85.94 72 VAL A N 1
ATOM 502 C CA . VAL A 1 72 ? 4.080 -13.564 6.999 1.00 85.94 72 VAL A CA 1
ATOM 503 C C . VAL A 1 72 ? 4.104 -15.001 7.488 1.00 85.94 72 VAL A C 1
ATOM 505 O O . VAL A 1 72 ? 5.073 -15.425 8.113 1.00 85.94 72 VAL A O 1
ATOM 508 N N . GLN A 1 73 ? 3.045 -15.751 7.205 1.00 89.31 73 GLN A N 1
ATOM 509 C CA . GLN A 1 73 ? 2.941 -17.166 7.545 1.00 89.31 73 GLN A CA 1
ATOM 510 C C . GLN A 1 73 ? 2.854 -17.993 6.264 1.00 89.31 73 GLN A C 1
ATOM 512 O O . GLN A 1 73 ? 2.139 -17.633 5.329 1.00 89.31 73 GLN A O 1
ATOM 517 N N . ASN A 1 74 ? 3.569 -19.113 6.227 1.00 84.44 74 ASN A N 1
ATOM 518 C CA . ASN A 1 74 ? 3.357 -20.127 5.208 1.00 84.44 74 ASN A CA 1
ATOM 519 C C . ASN A 1 74 ? 2.046 -20.865 5.522 1.00 84.44 74 ASN A C 1
ATOM 521 O O . ASN A 1 74 ? 1.912 -21.476 6.580 1.00 84.44 74 ASN A O 1
ATOM 525 N N . THR A 1 75 ? 1.074 -20.808 4.615 1.00 86.25 75 THR A N 1
ATOM 526 C CA . THR A 1 75 ? -0.252 -21.411 4.816 1.00 86.25 75 THR A CA 1
ATOM 527 C C . THR A 1 75 ? -0.253 -22.937 4.727 1.00 86.25 75 THR A C 1
ATOM 529 O O . THR A 1 75 ? -1.164 -23.567 5.256 1.00 86.25 75 THR A O 1
ATOM 532 N N . GLU A 1 76 ? 0.756 -23.542 4.096 1.00 87.44 76 GLU A N 1
ATOM 533 C CA . GLU A 1 76 ? 0.905 -24.997 3.989 1.00 87.44 76 GLU A CA 1
ATOM 534 C C . GLU A 1 76 ? 1.536 -25.596 5.250 1.00 87.44 76 GLU A C 1
ATOM 536 O O . GLU A 1 76 ? 1.122 -26.664 5.700 1.00 87.44 76 GLU A O 1
ATOM 541 N N . THR A 1 77 ? 2.529 -24.916 5.836 1.00 89.38 77 THR A N 1
ATOM 542 C CA . THR A 1 77 ? 3.271 -25.419 7.008 1.00 89.38 77 THR A CA 1
ATOM 543 C C . THR A 1 77 ? 2.823 -24.807 8.335 1.00 89.38 77 THR A C 1
ATOM 545 O O . THR A 1 77 ? 3.095 -25.370 9.392 1.00 89.38 77 THR A O 1
ATOM 548 N N . GLY A 1 78 ? 2.152 -23.654 8.307 1.00 88.44 78 GLY A N 1
ATOM 549 C CA . GLY A 1 78 ? 1.803 -22.871 9.494 1.00 88.44 78 GLY A CA 1
ATOM 550 C C . GLY A 1 78 ? 2.989 -22.142 10.137 1.00 88.44 78 GLY A C 1
ATOM 551 O O . GLY A 1 78 ? 2.823 -21.505 11.178 1.00 88.44 78 GLY A O 1
ATOM 552 N N . GLU A 1 79 ? 4.183 -22.208 9.548 1.00 91.50 79 GLU A N 1
ATOM 553 C CA . GLU A 1 79 ? 5.385 -21.577 10.096 1.00 91.50 79 GLU A CA 1
ATOM 554 C C . GLU A 1 79 ? 5.516 -20.111 9.669 1.00 91.50 79 GLU A C 1
ATOM 556 O O . GLU A 1 79 ? 5.066 -19.703 8.595 1.00 91.50 79 GLU A O 1
ATOM 561 N N . TRP A 1 80 ? 6.172 -19.311 10.511 1.00 90.44 80 TRP A N 1
ATOM 562 C CA . TRP A 1 80 ? 6.539 -17.941 10.163 1.00 90.44 80 TRP A CA 1
ATOM 563 C C . TRP A 1 80 ? 7.570 -17.933 9.035 1.00 90.44 80 TRP A C 1
ATOM 565 O O . TRP A 1 80 ? 8.555 -18.670 9.067 1.00 90.44 80 TRP A O 1
ATOM 575 N N . ALA A 1 81 ? 7.360 -17.059 8.059 1.00 86.81 81 ALA A N 1
ATOM 576 C CA . ALA A 1 81 ? 8.222 -16.889 6.905 1.00 86.81 81 ALA A CA 1
ATOM 577 C C . ALA A 1 81 ? 8.727 -15.445 6.798 1.00 86.81 81 ALA A C 1
ATOM 579 O O . ALA A 1 81 ? 8.207 -14.514 7.413 1.00 86.81 81 ALA A O 1
ATOM 580 N N . SER A 1 82 ? 9.770 -15.263 5.992 1.00 86.19 82 SER A N 1
ATOM 581 C CA . SER A 1 82 ? 10.245 -13.934 5.612 1.00 86.19 82 SER A CA 1
ATOM 582 C C . SER A 1 82 ? 9.347 -13.337 4.530 1.00 86.19 82 SER A C 1
ATOM 584 O O . SER A 1 82 ?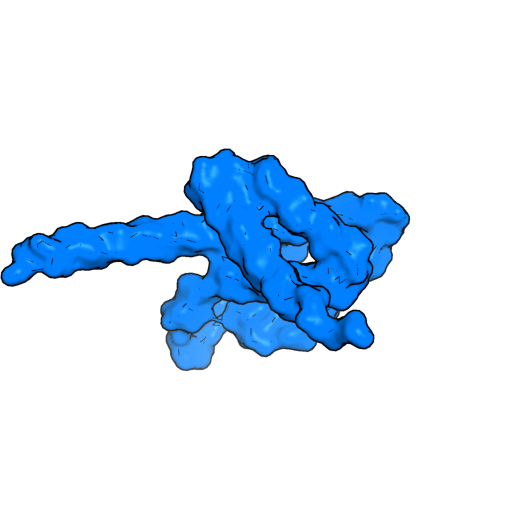 8.914 -14.054 3.633 1.00 86.19 82 SER A O 1
ATOM 586 N N . ALA A 1 83 ? 9.159 -12.016 4.529 1.00 84.12 83 ALA A N 1
ATOM 587 C CA . ALA A 1 83 ? 8.513 -11.313 3.417 1.00 84.12 83 ALA A CA 1
ATOM 588 C C . ALA A 1 83 ? 9.236 -11.519 2.069 1.00 84.12 83 ALA A C 1
ATOM 590 O O . ALA A 1 83 ? 8.633 -11.344 1.015 1.00 84.12 83 ALA A O 1
ATOM 591 N N . GLU A 1 84 ? 10.503 -11.946 2.087 1.00 87.00 84 GLU A N 1
ATOM 592 C CA . GLU A 1 84 ? 11.278 -12.265 0.882 1.00 87.00 84 GLU A CA 1
ATOM 593 C C . GLU A 1 84 ? 10.744 -13.460 0.081 1.00 87.00 84 GLU A C 1
ATOM 595 O O . GLU A 1 84 ? 11.097 -13.604 -1.086 1.00 87.00 84 GLU A O 1
ATOM 600 N N . VAL A 1 85 ? 9.895 -14.307 0.674 1.00 88.81 85 VAL A N 1
ATOM 601 C CA . VAL A 1 85 ? 9.284 -15.446 -0.038 1.00 88.81 85 VAL A CA 1
ATOM 602 C C . VAL A 1 85 ? 7.983 -15.072 -0.752 1.00 88.81 85 VAL A C 1
ATOM 604 O O . VAL A 1 85 ? 7.416 -15.895 -1.469 1.00 88.81 85 VAL A O 1
ATOM 607 N N . LEU A 1 86 ? 7.487 -13.849 -0.545 1.00 89.25 86 LEU A N 1
ATOM 608 C CA . LEU A 1 86 ? 6.266 -13.366 -1.180 1.00 89.25 86 LEU A CA 1
ATOM 609 C C . LEU A 1 86 ? 6.497 -13.085 -2.674 1.00 89.25 86 LEU A C 1
ATOM 611 O O . LEU A 1 86 ? 7.602 -12.694 -3.068 1.00 89.25 86 LEU A O 1
ATOM 615 N N . PRO A 1 87 ? 5.448 -13.192 -3.515 1.00 90.88 87 PRO A N 1
ATOM 616 C CA . PRO A 1 87 ? 5.509 -12.707 -4.888 1.00 90.88 87 PRO A CA 1
ATOM 617 C C . PRO A 1 87 ? 5.970 -11.239 -4.939 1.00 90.88 87 PRO A C 1
ATOM 619 O O . PRO A 1 87 ? 5.606 -10.468 -4.047 1.00 90.88 87 PRO A O 1
ATOM 622 N N . PRO A 1 88 ? 6.728 -10.807 -5.967 1.00 91.25 88 PRO A N 1
ATOM 623 C CA . PRO A 1 88 ? 7.373 -9.491 -5.979 1.00 91.25 88 PRO A CA 1
ATOM 624 C C . PRO A 1 88 ? 6.446 -8.303 -5.687 1.00 91.25 88 PRO A C 1
ATOM 626 O O . PRO A 1 88 ? 6.813 -7.437 -4.895 1.00 91.25 88 PRO A O 1
ATOM 629 N N . HIS A 1 89 ? 5.244 -8.283 -6.268 1.00 92.25 89 HIS A N 1
ATOM 630 C CA . HIS A 1 89 ? 4.256 -7.221 -6.058 1.00 92.25 89 HIS A CA 1
ATOM 631 C C . HIS A 1 89 ? 3.690 -7.215 -4.627 1.00 92.25 89 HIS A C 1
ATOM 633 O O . HIS A 1 89 ? 3.541 -6.149 -4.032 1.00 92.25 89 HIS A O 1
ATOM 639 N N . VAL A 1 90 ? 3.452 -8.396 -4.038 1.00 93.31 90 VAL A N 1
ATOM 640 C CA . VAL A 1 90 ? 3.012 -8.537 -2.637 1.00 93.31 90 VAL A CA 1
ATOM 641 C C . VAL A 1 90 ? 4.123 -8.112 -1.685 1.00 93.31 90 VAL A C 1
ATOM 643 O O . VAL A 1 90 ? 3.877 -7.345 -0.757 1.00 93.31 90 VAL A O 1
ATOM 646 N N . ARG A 1 91 ? 5.359 -8.560 -1.937 1.00 94.25 91 ARG A N 1
ATOM 647 C CA . ARG A 1 91 ? 6.535 -8.167 -1.154 1.00 94.25 91 ARG A CA 1
ATOM 648 C C . ARG A 1 91 ? 6.701 -6.651 -1.147 1.00 94.25 91 ARG A C 1
ATOM 650 O O . ARG A 1 91 ? 6.826 -6.069 -0.073 1.00 94.25 91 ARG A O 1
ATOM 657 N N . PHE A 1 92 ? 6.660 -6.023 -2.323 1.00 95.38 92 PHE A N 1
ATOM 658 C CA . PHE A 1 92 ? 6.741 -4.570 -2.443 1.00 95.38 92 PHE A CA 1
ATOM 659 C C . PHE A 1 92 ? 5.633 -3.884 -1.641 1.00 95.38 92 PHE A C 1
ATOM 661 O O . PHE A 1 92 ? 5.938 -3.050 -0.794 1.00 95.38 92 PHE A O 1
ATOM 668 N N . ALA A 1 93 ? 4.366 -4.248 -1.857 1.00 96.31 93 ALA A N 1
ATOM 669 C CA . ALA A 1 93 ? 3.243 -3.592 -1.193 1.00 96.31 93 ALA A CA 1
ATOM 670 C C . ALA A 1 93 ? 3.298 -3.741 0.338 1.00 96.31 93 ALA A C 1
ATOM 672 O O . ALA A 1 93 ? 3.071 -2.767 1.062 1.00 96.31 93 ALA A O 1
ATOM 673 N N . ALA A 1 94 ? 3.681 -4.922 0.835 1.00 94.56 94 ALA A N 1
ATOM 674 C CA . ALA A 1 94 ? 3.859 -5.187 2.259 1.00 94.56 94 ALA A CA 1
ATOM 675 C C . ALA A 1 94 ? 5.009 -4.361 2.859 1.00 94.56 94 ALA A C 1
ATOM 677 O O . ALA A 1 94 ? 4.824 -3.686 3.877 1.00 94.56 94 ALA A O 1
ATOM 678 N N . GLN A 1 95 ? 6.187 -4.371 2.225 1.00 95.62 95 GLN A N 1
ATOM 679 C CA . GLN A 1 95 ? 7.365 -3.633 2.692 1.00 95.62 95 GLN A CA 1
ATOM 680 C C . GLN A 1 95 ? 7.148 -2.117 2.615 1.00 95.62 95 GLN A C 1
ATOM 682 O O . GLN A 1 95 ? 7.426 -1.408 3.582 1.00 95.62 95 GLN A O 1
ATOM 687 N N . PHE A 1 96 ? 6.585 -1.621 1.511 1.00 97.31 96 PHE A N 1
ATOM 688 C CA . PHE A 1 96 ? 6.304 -0.202 1.306 1.00 97.31 96 PHE A CA 1
ATOM 689 C C . PHE A 1 96 ? 5.271 0.310 2.315 1.00 97.31 96 PHE A C 1
ATOM 691 O O . PHE A 1 96 ? 5.520 1.308 2.992 1.00 97.31 96 PHE A O 1
ATOM 698 N N . THR A 1 97 ? 4.153 -0.403 2.496 1.00 96.88 97 THR A N 1
ATOM 699 C CA . THR A 1 97 ? 3.133 -0.051 3.501 1.00 96.88 97 THR A CA 1
ATOM 700 C C . THR A 1 97 ? 3.707 -0.082 4.915 1.00 96.88 97 THR A C 1
ATOM 702 O O . THR A 1 97 ? 3.430 0.817 5.706 1.00 96.88 97 THR A O 1
ATOM 705 N N . THR A 1 98 ? 4.549 -1.068 5.235 1.00 95.56 98 THR A N 1
ATOM 706 C CA . THR A 1 98 ? 5.194 -1.176 6.554 1.00 95.56 98 THR A CA 1
ATOM 707 C C . THR A 1 98 ? 6.164 -0.021 6.811 1.00 95.56 98 THR A C 1
ATOM 709 O O . THR A 1 98 ? 6.112 0.600 7.875 1.00 95.56 98 THR A O 1
ATOM 712 N N . ALA A 1 99 ? 7.014 0.321 5.839 1.00 96.31 99 ALA A N 1
ATOM 713 C CA . ALA A 1 99 ? 7.903 1.480 5.928 1.00 96.31 99 ALA A CA 1
ATOM 714 C C . ALA A 1 99 ? 7.098 2.779 6.101 1.00 96.31 99 ALA A C 1
ATOM 716 O O . ALA A 1 99 ? 7.399 3.602 6.969 1.00 96.31 99 ALA A O 1
ATOM 717 N N . TRP A 1 100 ? 6.009 2.928 5.340 1.00 96.19 100 TRP A N 1
ATOM 718 C CA . TRP A 1 100 ? 5.126 4.088 5.422 1.00 96.19 100 TRP A CA 1
ATOM 719 C C . TRP A 1 100 ? 4.427 4.216 6.779 1.00 96.19 100 TRP A C 1
ATOM 721 O O . TRP A 1 100 ? 4.392 5.313 7.353 1.00 96.19 100 TRP A O 1
ATOM 731 N N . ALA A 1 101 ? 3.916 3.100 7.311 1.00 95.25 101 ALA A N 1
ATOM 732 C CA . ALA A 1 101 ? 3.291 3.015 8.628 1.00 95.25 101 ALA A CA 1
ATOM 733 C C . ALA A 1 101 ? 4.260 3.472 9.727 1.00 95.25 101 ALA A C 1
ATOM 735 O O . ALA A 1 101 ? 3.906 4.301 10.562 1.00 95.25 101 ALA A O 1
ATOM 736 N N . ASN A 1 102 ? 5.514 3.025 9.645 1.00 95.31 102 ASN A N 1
ATOM 737 C CA . ASN A 1 102 ? 6.582 3.367 10.584 1.00 95.31 102 ASN A CA 1
ATOM 738 C C . ASN A 1 102 ? 7.226 4.744 10.345 1.00 95.31 102 ASN A C 1
ATOM 740 O O . ASN A 1 102 ? 8.214 5.075 10.995 1.00 95.31 102 ASN A O 1
ATOM 744 N N . ARG A 1 103 ? 6.672 5.566 9.440 1.00 94.50 103 ARG A N 1
ATOM 745 C CA . ARG A 1 103 ? 7.195 6.897 9.070 1.00 94.50 103 ARG A CA 1
ATOM 746 C C . ARG A 1 103 ? 8.612 6.876 8.477 1.00 94.50 103 ARG A C 1
ATOM 748 O O . ARG A 1 103 ? 9.234 7.931 8.365 1.00 94.50 103 ARG A O 1
ATOM 755 N N . ASP A 1 104 ? 9.088 5.723 8.017 1.00 95.81 104 ASP A N 1
ATOM 756 C CA . ASP A 1 104 ? 10.387 5.577 7.363 1.00 95.81 104 ASP A CA 1
ATOM 757 C C . ASP A 1 104 ? 10.281 5.931 5.873 1.00 95.81 104 ASP A C 1
ATOM 759 O O . ASP A 1 104 ? 10.167 5.082 4.985 1.00 95.81 104 ASP A O 1
ATOM 763 N N . ARG A 1 105 ? 10.252 7.240 5.598 1.00 95.94 105 ARG A N 1
ATOM 764 C CA . ARG A 1 105 ? 10.091 7.766 4.235 1.00 95.94 105 ARG A CA 1
ATOM 765 C C . ARG A 1 105 ? 11.297 7.495 3.347 1.00 95.94 105 ARG A C 1
ATOM 767 O O . ARG A 1 105 ? 11.104 7.272 2.159 1.00 95.94 105 ARG A O 1
ATOM 774 N N . ALA A 1 106 ? 12.499 7.464 3.919 1.00 97.50 106 ALA A N 1
ATOM 775 C CA . ALA A 1 106 ? 13.712 7.155 3.173 1.00 97.50 106 ALA A CA 1
ATOM 776 C C . ALA A 1 106 ? 13.688 5.705 2.670 1.00 97.50 106 ALA A C 1
ATOM 778 O O . ALA A 1 106 ? 13.973 5.448 1.502 1.00 97.50 106 ALA A O 1
ATOM 779 N N . HIS A 1 107 ? 13.281 4.762 3.524 1.00 97.12 107 HIS A N 1
ATOM 780 C CA . HIS A 1 107 ? 13.148 3.365 3.124 1.00 97.12 107 HIS A CA 1
ATOM 781 C C . HIS A 1 107 ? 12.013 3.167 2.111 1.00 97.12 107 HIS A C 1
ATOM 783 O O . HIS A 1 107 ? 12.196 2.464 1.118 1.00 97.12 107 HIS A O 1
ATOM 789 N N . ALA A 1 108 ? 10.861 3.816 2.307 1.00 97.44 108 ALA A N 1
ATOM 790 C CA . ALA A 1 108 ? 9.758 3.757 1.346 1.00 97.44 108 ALA A CA 1
ATOM 791 C C . ALA A 1 108 ? 10.177 4.273 -0.047 1.00 97.44 108 ALA A C 1
ATOM 793 O O . ALA A 1 108 ? 9.916 3.618 -1.056 1.00 97.44 108 ALA A O 1
ATOM 794 N N . GLU A 1 109 ? 10.881 5.406 -0.112 1.00 97.88 109 GLU A N 1
ATOM 795 C CA . GLU A 1 109 ? 11.402 5.966 -1.365 1.00 97.88 109 GLU A CA 1
ATOM 796 C C . GLU A 1 109 ? 12.421 5.036 -2.038 1.00 97.88 109 GLU A C 1
ATOM 798 O O . GLU A 1 109 ? 12.369 4.842 -3.255 1.00 97.88 109 GLU A O 1
ATOM 803 N N . ALA A 1 110 ? 13.303 4.405 -1.258 1.00 97.69 110 ALA A N 1
ATOM 804 C CA . ALA A 1 110 ? 14.267 3.434 -1.770 1.00 97.69 110 ALA A CA 1
ATOM 805 C C . ALA A 1 110 ? 13.576 2.197 -2.373 1.00 97.69 110 ALA A C 1
ATOM 807 O O . ALA A 1 110 ? 13.930 1.777 -3.476 1.00 97.69 110 ALA A O 1
ATOM 808 N N . LEU A 1 111 ? 12.554 1.651 -1.701 1.00 96.62 111 LEU A N 1
ATOM 809 C CA . LEU A 1 111 ? 11.753 0.533 -2.218 1.00 96.62 111 LEU A CA 1
ATOM 810 C C . LEU A 1 111 ? 11.047 0.899 -3.525 1.00 96.62 111 LEU A C 1
ATOM 812 O O . LEU A 1 111 ? 11.066 0.121 -4.479 1.00 96.62 111 LEU A O 1
ATOM 816 N N . PHE A 1 112 ? 10.437 2.085 -3.583 1.00 96.81 112 PHE A N 1
ATOM 817 C CA . PHE A 1 112 ? 9.758 2.543 -4.791 1.00 96.81 112 PHE A CA 1
ATOM 818 C C . PHE A 1 112 ? 10.732 2.773 -5.945 1.00 96.81 112 PHE A C 1
ATOM 820 O O . PHE A 1 112 ? 10.456 2.370 -7.071 1.00 96.81 112 PHE A O 1
ATOM 827 N N . THR A 1 113 ? 11.886 3.377 -5.670 1.00 95.75 113 THR A N 1
ATOM 828 C CA . THR A 1 113 ? 12.933 3.593 -6.676 1.00 95.75 113 THR A CA 1
ATOM 829 C C . THR A 1 113 ? 13.416 2.264 -7.244 1.00 95.75 113 THR A C 1
ATOM 831 O O . THR A 1 113 ? 13.446 2.101 -8.461 1.00 95.75 113 THR A O 1
ATOM 834 N N . ALA A 1 114 ? 13.674 1.275 -6.384 1.00 93.81 114 ALA A N 1
ATOM 835 C CA . ALA A 1 114 ? 14.062 -0.062 -6.818 1.00 93.81 114 ALA A CA 1
ATOM 836 C C . ALA A 1 114 ? 12.980 -0.741 -7.678 1.00 93.81 114 ALA A C 1
ATOM 838 O O . ALA A 1 114 ? 13.306 -1.390 -8.672 1.00 93.81 114 ALA A O 1
ATOM 839 N N . LEU A 1 115 ? 11.695 -0.590 -7.333 1.00 93.56 115 LEU A N 1
ATOM 840 C CA . LEU A 1 115 ? 10.595 -1.081 -8.169 1.00 93.56 115 LEU A CA 1
ATOM 841 C C . LEU A 1 115 ? 10.575 -0.370 -9.527 1.00 93.56 115 LEU A C 1
ATOM 843 O O . LEU A 1 115 ? 10.481 -1.024 -10.564 1.00 93.56 115 LEU A O 1
ATOM 847 N N . TYR A 1 116 ? 10.691 0.958 -9.531 1.00 91.38 116 TYR A N 1
ATOM 848 C CA . TYR A 1 116 ? 10.637 1.778 -10.738 1.00 91.38 116 TYR A CA 1
ATOM 849 C C . TYR A 1 116 ? 11.762 1.453 -11.717 1.00 91.38 116 TYR A C 1
ATOM 851 O O . TYR A 1 116 ? 11.507 1.272 -12.905 1.00 91.38 116 TYR A O 1
ATOM 859 N N . GLU A 1 117 ? 12.990 1.317 -11.222 1.00 90.12 117 GLU A N 1
ATOM 860 C CA . GLU A 1 117 ? 14.151 0.966 -12.041 1.00 90.12 117 GLU A CA 1
ATOM 861 C C . GLU A 1 117 ? 14.045 -0.451 -12.621 1.00 90.12 117 GLU A C 1
ATOM 863 O O . GLU A 1 117 ? 14.406 -0.672 -13.776 1.00 90.12 117 GLU A O 1
ATOM 868 N N . ARG A 1 118 ? 13.502 -1.406 -11.853 1.00 85.94 118 ARG A N 1
ATOM 869 C CA . ARG A 1 118 ? 13.305 -2.796 -12.302 1.00 85.94 118 ARG A CA 1
ATOM 870 C C . ARG A 1 118 ? 12.162 -2.961 -13.303 1.00 85.94 118 ARG A C 1
ATOM 872 O O . ARG A 1 118 ? 12.178 -3.911 -14.075 1.00 85.94 118 ARG A O 1
ATOM 879 N N . SER A 1 119 ? 11.193 -2.048 -13.304 1.00 83.12 119 SER A N 1
ATOM 880 C CA . SER A 1 119 ? 9.983 -2.143 -14.132 1.00 83.12 119 SER A CA 1
ATOM 881 C C . SER A 1 119 ? 10.185 -1.716 -15.596 1.00 83.12 119 SER A C 1
ATOM 883 O O . SER A 1 119 ? 9.252 -1.805 -16.391 1.00 83.12 119 SER A O 1
ATOM 885 N N . ALA A 1 120 ? 11.372 -1.243 -15.993 1.00 69.56 120 ALA A N 1
ATOM 886 C CA . ALA A 1 120 ? 11.665 -0.922 -17.393 1.00 69.56 120 ALA A CA 1
ATOM 887 C C . ALA A 1 120 ? 11.983 -2.216 -18.176 1.00 69.56 120 ALA A C 1
ATOM 889 O O . ALA A 1 120 ? 12.928 -2.909 -17.793 1.00 69.56 120 ALA A O 1
ATOM 890 N N . PRO A 1 121 ? 11.255 -2.565 -19.266 1.00 62.12 121 PRO A N 1
ATOM 891 C CA . PRO A 1 121 ? 10.630 -1.660 -20.243 1.00 62.12 121 PRO A CA 1
ATOM 892 C C . PRO A 1 121 ? 9.089 -1.688 -20.346 1.00 62.12 121 PRO A C 1
ATOM 894 O O . PRO A 1 121 ? 8.543 -0.818 -21.022 1.00 62.12 121 PRO A O 1
ATOM 897 N N . ASP A 1 122 ? 8.387 -2.656 -19.746 1.00 74.31 122 ASP A N 1
ATOM 898 C CA . ASP A 1 122 ? 6.933 -2.840 -19.933 1.00 74.31 122 ASP A CA 1
ATOM 899 C C . ASP A 1 122 ? 6.065 -2.294 -18.785 1.00 74.31 122 ASP A C 1
ATOM 901 O O . ASP A 1 122 ? 4.850 -2.180 -18.934 1.00 74.31 122 ASP A O 1
ATOM 905 N N . GLY A 1 123 ? 6.675 -1.916 -17.657 1.00 78.62 123 GLY A N 1
ATOM 906 C CA . GLY A 1 123 ? 5.985 -1.334 -16.508 1.00 78.62 123 GLY A CA 1
ATOM 907 C C . GLY A 1 123 ? 5.123 -2.315 -15.708 1.00 78.62 123 GLY A C 1
ATOM 908 O O . GLY A 1 123 ? 4.459 -1.878 -14.768 1.00 78.62 123 GLY A O 1
ATOM 909 N N . SER A 1 124 ? 5.125 -3.609 -16.041 1.00 84.25 124 SER A N 1
ATOM 910 C CA . SER A 1 124 ? 4.220 -4.607 -15.452 1.00 84.25 124 SER A CA 1
ATOM 911 C C . SER A 1 124 ? 4.397 -4.747 -13.938 1.00 84.25 124 SER A C 1
ATOM 913 O O . SER A 1 124 ? 3.422 -4.651 -13.197 1.00 84.25 124 SER A O 1
ATOM 915 N N . GLU A 1 125 ? 5.638 -4.851 -13.452 1.00 86.75 125 GLU A N 1
ATOM 916 C CA . GLU A 1 125 ? 5.917 -4.942 -12.010 1.00 86.75 125 GLU A CA 1
ATOM 917 C C . GLU A 1 125 ? 5.447 -3.701 -11.231 1.00 86.75 125 GLU A C 1
ATOM 919 O O . GLU A 1 125 ? 4.955 -3.822 -10.107 1.00 86.75 125 GLU A O 1
ATOM 924 N N . MET A 1 126 ? 5.576 -2.508 -11.823 1.00 90.75 126 MET A N 1
ATOM 925 C CA . MET A 1 126 ? 5.100 -1.259 -11.224 1.00 90.75 126 MET A CA 1
ATOM 926 C C . MET A 1 126 ? 3.579 -1.262 -11.109 1.00 90.75 126 MET 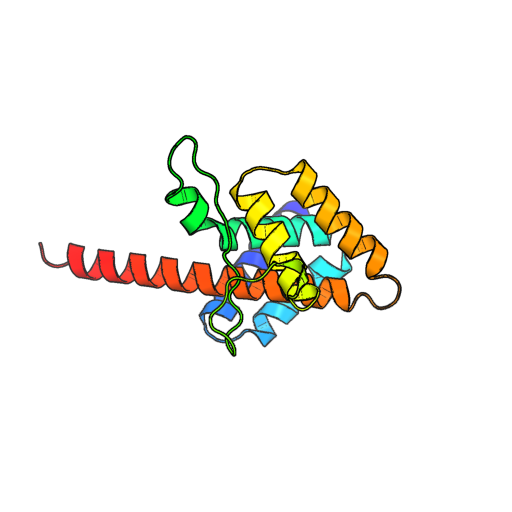A C 1
ATOM 928 O O . MET A 1 126 ? 3.042 -0.918 -10.056 1.00 90.75 126 MET A O 1
ATOM 932 N N . VAL A 1 127 ? 2.891 -1.657 -12.185 1.00 91.94 127 VAL A N 1
ATOM 933 C CA . VAL A 1 127 ? 1.432 -1.780 -12.198 1.00 91.94 127 VAL A CA 1
ATOM 934 C C . VAL A 1 127 ? 1.002 -2.769 -11.120 1.00 91.94 127 VAL A C 1
ATOM 936 O O . VAL A 1 127 ? 0.270 -2.376 -10.219 1.00 91.94 127 VAL A O 1
ATOM 939 N N . ASP A 1 128 ? 1.526 -3.993 -11.123 1.00 92.62 128 ASP A N 1
ATOM 940 C CA . ASP A 1 128 ? 1.152 -5.025 -10.151 1.00 92.62 128 ASP A CA 1
ATOM 941 C C . ASP A 1 128 ? 1.399 -4.581 -8.699 1.00 92.62 128 ASP A C 1
ATOM 943 O O . ASP A 1 128 ? 0.561 -4.797 -7.821 1.00 92.62 128 ASP A O 1
ATOM 947 N N . GLY A 1 129 ? 2.531 -3.920 -8.431 1.00 94.56 129 GLY A N 1
ATOM 948 C CA . GLY A 1 129 ? 2.859 -3.396 -7.104 1.00 94.56 129 GLY A CA 1
ATOM 949 C C . GLY A 1 129 ? 1.889 -2.309 -6.629 1.00 94.56 129 GLY A C 1
ATOM 950 O O . GLY A 1 129 ? 1.432 -2.341 -5.483 1.00 94.56 129 GLY A O 1
ATOM 951 N N . LEU A 1 130 ? 1.538 -1.363 -7.504 1.00 96.00 130 LEU A N 1
ATOM 952 C CA . LEU A 1 130 ? 0.578 -0.299 -7.196 1.00 96.00 130 LEU A CA 1
ATOM 953 C C . LEU A 1 130 ? -0.856 -0.826 -7.085 1.00 96.00 130 LEU A C 1
ATOM 955 O O . LEU A 1 130 ? -1.611 -0.356 -6.235 1.00 96.00 130 LEU A O 1
ATOM 959 N N . LEU A 1 131 ? -1.221 -1.829 -7.884 1.00 95.00 131 LEU A N 1
ATOM 960 C CA . LEU A 1 131 ? -2.512 -2.505 -7.789 1.00 95.00 131 LEU A CA 1
ATOM 961 C C . LEU A 1 131 ? -2.655 -3.278 -6.480 1.00 95.00 131 LEU A C 1
ATOM 963 O O . LEU A 1 131 ? -3.712 -3.226 -5.854 1.00 95.00 131 LEU A O 1
ATOM 967 N N . MET A 1 132 ? -1.591 -3.933 -6.018 1.00 96.69 132 MET A N 1
ATOM 968 C CA . MET A 1 132 ? -1.598 -4.588 -4.712 1.00 96.69 132 MET A CA 1
ATOM 969 C C . MET A 1 132 ? -1.736 -3.568 -3.570 1.00 96.69 132 MET A C 1
ATOM 971 O O . MET A 1 132 ? -2.540 -3.770 -2.661 1.00 96.69 132 MET A O 1
ATOM 975 N N . LEU A 1 133 ? -1.041 -2.423 -3.640 1.00 97.25 133 LEU A N 1
ATOM 976 C CA . LEU A 1 133 ? -1.255 -1.319 -2.691 1.00 97.25 133 LEU A CA 1
ATOM 977 C C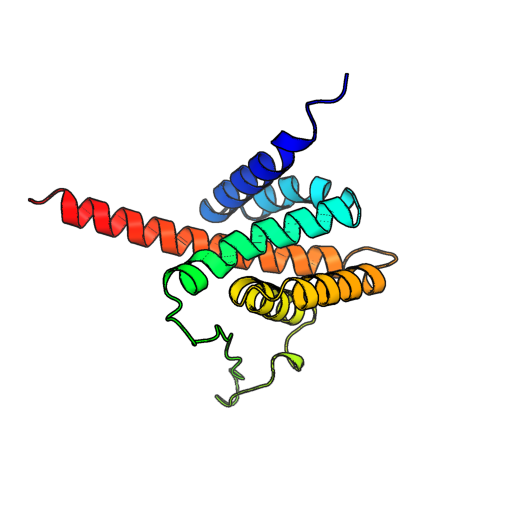 . LEU A 1 133 ? -2.695 -0.791 -2.728 1.00 97.25 133 LEU A C 1
ATOM 979 O O . LEU A 1 133 ? -3.264 -0.489 -1.678 1.00 97.25 133 LEU A O 1
ATOM 983 N N . PHE A 1 134 ? -3.294 -0.691 -3.916 1.00 98.12 134 PHE A N 1
ATOM 984 C CA . PHE A 1 134 ? -4.686 -0.282 -4.073 1.00 98.12 134 PHE A CA 1
ATOM 985 C C . PHE A 1 134 ? -5.641 -1.267 -3.397 1.00 98.12 134 PHE A C 1
ATOM 987 O O . PHE A 1 134 ? -6.496 -0.839 -2.627 1.00 98.12 134 PHE A O 1
ATOM 994 N N . GLN A 1 135 ? -5.453 -2.572 -3.597 1.00 97.38 135 GLN A N 1
ATOM 995 C CA . GLN A 1 135 ? -6.257 -3.599 -2.930 1.00 97.38 135 GLN A CA 1
ATOM 996 C C . GLN A 1 135 ? -6.136 -3.517 -1.405 1.00 97.38 135 GLN A C 1
ATOM 998 O O . GLN A 1 135 ? -7.151 -3.511 -0.715 1.00 97.38 135 GLN A O 1
ATOM 1003 N N . MET A 1 136 ? -4.919 -3.367 -0.869 1.00 97.44 136 MET A N 1
ATOM 1004 C CA . MET A 1 136 ? -4.722 -3.176 0.574 1.00 97.44 136 MET A CA 1
ATOM 1005 C C . MET A 1 136 ? -5.453 -1.930 1.092 1.00 97.44 136 MET A C 1
ATOM 1007 O O . MET A 1 136 ? -6.101 -1.978 2.135 1.00 97.44 136 MET A O 1
ATOM 1011 N N . ALA A 1 137 ? -5.389 -0.822 0.349 1.00 98.19 137 ALA A N 1
ATOM 1012 C CA . ALA A 1 137 ? -6.080 0.413 0.702 1.00 98.19 137 ALA A CA 1
ATOM 1013 C C . ALA A 1 137 ? -7.612 0.272 0.655 1.00 98.19 137 ALA A C 1
ATOM 1015 O O . ALA A 1 137 ? -8.299 0.845 1.505 1.00 98.19 137 ALA A O 1
ATOM 1016 N N . VAL A 1 138 ? -8.151 -0.498 -0.299 1.00 98.25 138 VAL A N 1
ATOM 1017 C CA . VAL A 1 138 ? -9.580 -0.840 -0.363 1.00 98.25 138 VAL A CA 1
ATOM 1018 C C . VAL A 1 138 ? -9.982 -1.653 0.864 1.00 98.25 138 VAL A C 1
ATOM 1020 O O . VAL A 1 138 ? -10.897 -1.226 1.563 1.00 98.25 138 VAL A O 1
ATOM 1023 N N . CYS A 1 139 ? -9.256 -2.725 1.200 1.00 97.19 139 CYS A N 1
ATOM 1024 C CA . CYS A 1 139 ? -9.539 -3.540 2.387 1.00 97.19 139 CYS A CA 1
ATOM 1025 C C . CYS A 1 139 ? -9.581 -2.691 3.667 1.00 97.19 139 CYS A C 1
ATOM 1027 O O . CYS A 1 139 ? -10.548 -2.743 4.424 1.00 97.19 139 CYS A O 1
ATOM 1029 N N . THR A 1 140 ? -8.579 -1.832 3.889 1.00 97.12 140 THR A N 1
ATOM 1030 C CA . THR A 1 140 ? -8.577 -0.928 5.053 1.00 97.12 140 THR A CA 1
ATOM 1031 C C . THR A 1 140 ? -9.748 0.058 5.025 1.00 97.12 140 THR A C 1
ATOM 1033 O O . THR A 1 140 ? -10.317 0.377 6.067 1.00 97.12 140 THR A O 1
ATOM 1036 N N . SER A 1 141 ? -10.137 0.548 3.845 1.00 97.12 141 SER A N 1
ATOM 1037 C CA . SER A 1 141 ? -11.284 1.455 3.706 1.00 97.12 141 SER A CA 1
ATOM 1038 C C . SER A 1 141 ? -12.606 0.762 4.046 1.00 97.12 141 SER A C 1
ATOM 1040 O O . SER A 1 141 ? -13.452 1.358 4.712 1.00 97.12 141 SER A O 1
ATOM 1042 N N . GLU A 1 142 ? -12.779 -0.495 3.633 1.00 97.25 142 GLU A N 1
ATOM 1043 C CA . GLU A 1 142 ? -13.939 -1.318 3.985 1.00 97.25 142 GLU A CA 1
ATOM 1044 C C . GLU A 1 142 ? -14.043 -1.526 5.499 1.00 97.25 142 GLU A C 1
ATOM 1046 O O . GLU A 1 142 ? -15.117 -1.315 6.068 1.00 97.25 142 GLU A O 1
ATOM 1051 N N . GLU A 1 143 ? -12.930 -1.859 6.159 1.00 95.88 143 GLU A N 1
ATOM 1052 C CA . GLU A 1 143 ? -12.871 -2.021 7.616 1.00 95.88 143 GLU A CA 1
ATOM 1053 C C . GLU A 1 143 ? -13.263 -0.731 8.346 1.00 95.88 143 GLU A C 1
ATOM 1055 O O . GLU A 1 143 ? -14.142 -0.749 9.209 1.00 95.88 143 GLU A O 1
ATOM 1060 N N . VAL A 1 144 ? -12.693 0.413 7.954 1.00 95.44 144 VAL A N 1
ATOM 1061 C CA . VAL A 1 144 ? -13.034 1.718 8.548 1.00 95.44 144 VAL A CA 1
ATOM 1062 C C . VAL A 1 144 ? -14.515 2.051 8.346 1.00 95.44 144 VAL A C 1
ATOM 1064 O O . VAL A 1 144 ? -15.182 2.519 9.269 1.00 95.44 144 VAL A O 1
ATOM 1067 N N . ILE A 1 145 ? -15.071 1.796 7.158 1.00 94.25 145 ILE A N 1
ATOM 1068 C CA . ILE A 1 145 ? -16.495 2.034 6.886 1.00 94.25 145 ILE A CA 1
ATOM 1069 C C . ILE A 1 145 ? -17.378 1.122 7.744 1.00 94.25 145 ILE A C 1
ATOM 1071 O O . ILE A 1 145 ? -18.408 1.579 8.250 1.00 94.25 145 ILE A O 1
ATOM 1075 N N . ALA A 1 146 ? -16.999 -0.144 7.919 1.00 93.88 146 ALA A N 1
ATOM 1076 C CA . ALA A 1 146 ? -17.717 -1.083 8.772 1.00 93.88 146 ALA A CA 1
ATOM 1077 C C . ALA A 1 146 ? -17.698 -0.637 10.245 1.00 93.88 146 ALA A C 1
ATOM 1079 O O . ALA A 1 146 ? -18.755 -0.601 10.880 1.00 93.88 146 ALA A O 1
ATOM 1080 N N . GLU A 1 147 ? -16.539 -0.214 10.764 1.00 92.75 147 GLU A N 1
ATOM 1081 C CA . GLU A 1 147 ? -16.411 0.348 12.115 1.00 92.75 147 GLU A CA 1
ATOM 1082 C C . GLU A 1 147 ? -17.318 1.574 12.311 1.00 92.75 147 GLU A C 1
ATOM 1084 O O . GLU A 1 147 ? -18.034 1.676 13.309 1.00 92.75 147 GLU A O 1
ATOM 1089 N N . GLU A 1 148 ? -17.320 2.511 11.360 1.00 92.62 148 GLU A N 1
ATOM 1090 C CA . GLU A 1 148 ? -18.131 3.729 11.445 1.00 92.62 148 GLU A CA 1
ATOM 1091 C C . GLU A 1 148 ? -19.637 3.444 11.366 1.00 92.62 148 GLU A C 1
ATOM 1093 O O . GLU A 1 148 ? -20.427 4.091 12.058 1.00 92.62 148 GLU A O 1
ATOM 1098 N N . ARG A 1 149 ? -20.057 2.456 10.566 1.00 92.06 149 ARG A N 1
ATOM 1099 C CA . ARG A 1 149 ? -21.456 1.995 10.538 1.00 92.06 149 ARG A CA 1
ATOM 1100 C C . ARG A 1 149 ? -21.864 1.402 11.886 1.00 92.06 149 ARG A C 1
ATOM 1102 O O . ARG A 1 149 ? -22.871 1.836 12.445 1.00 92.06 149 ARG A O 1
ATOM 1109 N N . ALA A 1 150 ? -21.041 0.520 12.452 1.00 92.81 150 ALA A N 1
ATOM 1110 C CA . ALA A 1 150 ? -21.303 -0.091 13.753 1.00 92.81 150 ALA A CA 1
ATOM 1111 C C . ALA A 1 150 ? -21.414 0.954 14.881 1.00 92.81 150 ALA A C 1
ATOM 1113 O O . ALA A 1 150 ? -22.316 0.876 15.716 1.00 92.81 150 ALA A O 1
ATOM 1114 N N . LYS A 1 151 ? -20.554 1.985 14.886 1.00 91.75 151 LYS A N 1
ATOM 1115 C CA . LYS A 1 151 ? -20.627 3.091 15.863 1.00 91.75 151 LYS A CA 1
ATOM 1116 C C . LYS A 1 151 ? -21.932 3.884 15.756 1.00 91.75 151 LYS A C 1
ATOM 1118 O O . LYS A 1 151 ? -22.512 4.243 16.779 1.00 91.75 151 LYS A O 1
ATOM 1123 N N . ARG A 1 152 ? -22.415 4.159 14.538 1.00 89.94 152 ARG A N 1
ATOM 1124 C CA . ARG A 1 152 ? -23.681 4.890 14.322 1.00 89.94 152 ARG A CA 1
ATOM 1125 C C . ARG A 1 152 ? -24.890 4.097 14.800 1.00 89.94 152 ARG A C 1
ATOM 1127 O O . ARG A 1 152 ? -25.794 4.679 15.394 1.00 89.94 152 ARG A O 1
ATOM 1134 N N . GLU A 1 153 ? -24.895 2.789 14.573 1.00 88.38 153 GLU A N 1
ATOM 1135 C CA . GLU A 1 153 ? -25.956 1.893 15.043 1.00 88.38 153 GLU A CA 1
ATOM 1136 C C . GLU A 1 153 ? -26.000 1.823 16.576 1.00 88.38 153 GLU A C 1
ATOM 1138 O O . GLU A 1 153 ? -27.078 1.864 17.162 1.00 88.38 153 GLU A O 1
ATOM 1143 N N . GLN A 1 154 ? -24.837 1.823 17.234 1.00 80.56 154 GLN A N 1
ATOM 1144 C CA . GLN A 1 154 ? -24.736 1.854 18.699 1.00 80.56 154 GLN A CA 1
ATOM 1145 C C . GLN A 1 154 ? -25.108 3.224 19.296 1.00 80.56 154 GLN A C 1
ATOM 1147 O O . GLN A 1 154 ? -25.713 3.286 20.364 1.00 80.56 154 GLN A O 1
ATOM 1152 N N . GLY A 1 155 ? -24.780 4.324 18.610 1.00 69.88 155 GLY A N 1
ATOM 1153 C CA . GLY A 1 155 ? -25.070 5.692 19.060 1.00 69.88 155 GLY A CA 1
ATOM 1154 C C . GLY A 1 155 ? -26.502 6.179 18.801 1.00 69.88 155 GLY A C 1
ATOM 1155 O O . GLY A 1 155 ? -26.924 7.151 19.416 1.00 69.88 155 GLY A O 1
ATOM 1156 N N . SER A 1 156 ? -27.264 5.516 17.925 1.00 59.56 156 SER A N 1
ATOM 1157 C CA . SER A 1 156 ? -28.658 5.882 17.601 1.00 59.56 156 SER A CA 1
ATOM 1158 C C . SER A 1 156 ? -29.697 5.253 18.547 1.00 59.56 156 SER A C 1
ATOM 1160 O O . SER A 1 156 ? -30.896 5.364 18.300 1.00 59.56 156 SER A O 1
ATOM 1162 N N . GLY A 1 157 ? -29.244 4.568 19.605 1.00 53.94 157 GLY A N 1
ATOM 1163 C CA . GLY A 1 157 ? -30.078 3.866 20.588 1.00 53.94 157 GLY A CA 1
ATOM 1164 C C . GLY A 1 157 ? -30.019 4.418 22.020 1.00 53.94 157 GLY A C 1
ATOM 1165 O O . GLY A 1 157 ? -30.423 3.708 22.938 1.00 53.94 157 GLY A O 1
ATOM 1166 N N . SER A 1 158 ? -29.492 5.631 22.232 1.00 44.06 158 SER A N 1
ATOM 1167 C CA . SER A 1 158 ? -29.489 6.354 23.525 1.00 44.06 158 SER A CA 1
ATOM 1168 C C . SER A 1 158 ? -30.327 7.624 23.447 1.00 44.06 158 SER A C 1
ATOM 1170 O O . SER A 1 158 ? -30.907 7.994 24.491 1.00 44.06 158 SER A O 1
#